Protein AF-A0A855XV79-F1 (afdb_monomer_lite)

Organism: Limosilactobacillus reuteri (NCBI:txid1598)

Radius of gyration: 19.7 Å; chains: 1; bounding box: 48×17×54 Å

Foldseek 3Di:
DDPPDPQDDPDPDDPDDDQLQRVLVVLCPHPDDNVVSNVSSVVSVVVNVVVVVVVVVVVVVCVVVVHDPVNVVVD

Structure (mmCIF, N/CA/C/O backbone):
data_AF-A0A855XV79-F1
#
_entry.id   AF-A0A855XV79-F1
#
loop_
_atom_site.group_PDB
_atom_site.id
_atom_site.type_symbol
_atom_site.label_atom_id
_atom_site.label_alt_id
_atom_site.label_comp_id
_atom_site.label_asym_id
_atom_site.label_entity_id
_atom_site.label_seq_id
_atom_site.pdbx_PDB_ins_code
_atom_site.Cartn_x
_atom_site.Cartn_y
_atom_site.Cartn_z
_atom_site.occupancy
_atom_site.B_iso_or_equiv
_atom_site.auth_seq_id
_atom_site.auth_comp_id
_atom_site.auth_asym_id
_atom_site.auth_atom_id
_atom_site.pdbx_PDB_model_num
ATOM 1 N N . MET A 1 1 ? 34.165 3.145 -27.637 1.00 38.47 1 MET A N 1
ATOM 2 C CA . MET A 1 1 ? 33.089 4.024 -27.138 1.00 38.47 1 MET A CA 1
ATOM 3 C C . MET A 1 1 ? 32.047 3.128 -26.483 1.00 38.47 1 MET A C 1
ATOM 5 O O . MET A 1 1 ? 31.446 2.326 -27.184 1.00 38.47 1 MET A O 1
ATOM 9 N N . ARG A 1 2 ? 31.951 3.122 -25.146 1.00 43.16 2 ARG A N 1
ATOM 10 C CA . ARG A 1 2 ? 30.939 2.329 -24.432 1.00 43.16 2 ARG A CA 1
ATOM 11 C C . ARG A 1 2 ? 29.636 3.120 -24.482 1.00 43.16 2 ARG A C 1
ATOM 13 O O . ARG A 1 2 ? 29.578 4.210 -23.927 1.00 43.16 2 ARG A O 1
ATOM 20 N N . VAL A 1 3 ? 28.646 2.603 -25.200 1.00 45.34 3 VAL A N 1
ATOM 21 C CA . VAL A 1 3 ? 27.259 3.072 -25.121 1.00 45.34 3 VAL A CA 1
ATOM 22 C C . VAL A 1 3 ? 26.808 2.824 -23.685 1.00 45.34 3 VAL A C 1
ATOM 24 O O . VAL A 1 3 ? 26.664 1.673 -23.278 1.00 45.34 3 VAL A O 1
ATOM 27 N N . ALA A 1 4 ? 26.689 3.887 -22.891 1.00 45.00 4 ALA A N 1
ATOM 28 C CA . ALA A 1 4 ? 25.920 3.821 -21.660 1.00 45.00 4 ALA A CA 1
ATOM 29 C C . ALA A 1 4 ? 24.502 3.426 -22.082 1.00 45.00 4 ALA A C 1
ATOM 31 O O . ALA A 1 4 ? 23.910 4.113 -22.916 1.00 45.00 4 ALA A O 1
ATOM 32 N N . SER A 1 5 ? 23.993 2.284 -21.615 1.00 52.78 5 SER A N 1
ATOM 33 C CA . SER A 1 5 ? 22.583 1.992 -21.841 1.00 52.78 5 SER A CA 1
ATOM 34 C C . SER A 1 5 ? 21.801 3.084 -21.122 1.00 52.78 5 SER A C 1
ATOM 36 O O . SER A 1 5 ? 22.055 3.347 -19.948 1.00 52.78 5 SER A O 1
ATOM 38 N N . GLU A 1 6 ? 20.862 3.720 -21.816 1.00 53.22 6 GLU A N 1
ATOM 39 C CA . GLU A 1 6 ? 19.999 4.818 -21.334 1.00 53.22 6 GLU A CA 1
ATOM 40 C C . GLU A 1 6 ? 19.112 4.428 -20.124 1.00 53.22 6 GLU A C 1
ATOM 42 O O . GLU A 1 6 ? 18.173 5.124 -19.759 1.00 53.22 6 GLU A O 1
ATOM 47 N N . THR A 1 7 ? 19.391 3.282 -19.508 1.00 55.31 7 THR A N 1
ATOM 48 C CA . THR A 1 7 ? 18.644 2.622 -18.444 1.00 55.31 7 THR A CA 1
ATOM 49 C C . THR A 1 7 ? 19.378 2.590 -17.107 1.00 55.31 7 THR A C 1
ATOM 51 O O . THR A 1 7 ? 18.755 2.210 -16.117 1.00 55.31 7 THR A O 1
ATOM 54 N N . TYR A 1 8 ? 20.668 2.952 -17.047 1.00 52.81 8 TYR A N 1
ATOM 55 C CA . TYR A 1 8 ? 21.397 2.996 -15.777 1.00 52.81 8 TYR A CA 1
ATOM 56 C C . TYR A 1 8 ? 21.379 4.411 -15.205 1.00 52.81 8 TYR A C 1
ATOM 58 O O . TYR A 1 8 ? 22.052 5.312 -15.703 1.00 52.81 8 TYR A O 1
ATOM 66 N N . ASP A 1 9 ? 20.563 4.586 -14.173 1.00 62.34 9 ASP A N 1
ATOM 67 C CA . ASP A 1 9 ? 20.455 5.827 -13.422 1.00 62.34 9 ASP A CA 1
ATOM 68 C C . ASP A 1 9 ? 21.669 5.961 -12.491 1.00 62.34 9 ASP A C 1
ATOM 70 O O . ASP A 1 9 ? 21.933 5.078 -11.672 1.00 62.34 9 ASP A O 1
ATOM 74 N N . TYR A 1 10 ? 22.452 7.025 -12.678 1.00 62.31 10 TYR A N 1
ATOM 75 C CA . TYR A 1 10 ? 23.639 7.323 -11.870 1.00 62.31 10 TYR A CA 1
ATOM 76 C C . TYR A 1 10 ? 23.322 8.262 -10.703 1.00 62.31 10 TYR A C 1
ATOM 78 O O . TYR A 1 10 ? 24.229 8.595 -9.934 1.00 62.31 10 TYR A O 1
ATOM 86 N N . GLU A 1 11 ? 22.070 8.711 -10.575 1.00 68.88 11 GLU A N 1
ATOM 87 C CA . GLU A 1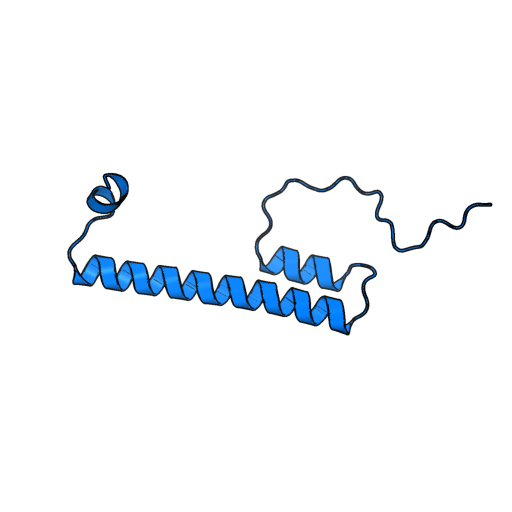 11 ? 21.670 9.525 -9.438 1.00 68.88 11 GLU A CA 1
ATOM 88 C C . GLU A 1 11 ? 21.759 8.698 -8.144 1.00 68.88 11 GLU A C 1
ATOM 90 O O . GLU A 1 11 ? 21.330 7.537 -8.107 1.00 68.88 11 GLU A O 1
ATOM 95 N N . PRO A 1 12 ? 22.361 9.252 -7.074 1.00 61.84 12 PRO A N 1
ATOM 96 C CA . PRO A 1 12 ? 22.386 8.585 -5.784 1.00 61.84 12 PRO A CA 1
ATOM 97 C C . PRO A 1 12 ? 20.952 8.350 -5.311 1.00 61.84 12 PRO A C 1
ATOM 99 O O . PRO A 1 12 ? 20.098 9.228 -5.421 1.00 61.84 12 PRO A O 1
ATOM 102 N N . PHE A 1 13 ? 20.702 7.155 -4.778 1.00 64.88 13 PHE A N 1
ATOM 103 C CA . PHE A 1 13 ? 19.408 6.816 -4.202 1.00 64.88 13 PHE A CA 1
ATOM 104 C C . PHE A 1 13 ? 19.085 7.793 -3.064 1.00 64.88 13 PHE A C 1
ATOM 106 O O . PHE A 1 13 ? 19.838 7.884 -2.090 1.00 64.88 13 PHE A O 1
ATOM 113 N N . ASP A 1 14 ? 17.993 8.541 -3.213 1.00 68.44 14 ASP A N 1
ATOM 114 C CA . ASP A 1 14 ? 17.490 9.416 -2.164 1.00 68.44 14 ASP A CA 1
ATOM 115 C C . ASP A 1 14 ? 16.888 8.553 -1.047 1.00 68.44 14 ASP A C 1
ATOM 117 O O . ASP A 1 14 ? 15.962 7.778 -1.273 1.00 68.44 14 ASP A O 1
ATOM 121 N N . ASN A 1 15 ? 17.448 8.662 0.158 1.00 59.81 15 ASN A N 1
ATOM 122 C CA . ASN A 1 15 ? 17.014 7.914 1.343 1.00 59.81 15 ASN A CA 1
ATOM 123 C C . ASN A 1 15 ? 15.814 8.577 2.044 1.00 59.81 15 ASN A C 1
ATOM 125 O O . ASN A 1 15 ? 15.580 8.326 3.227 1.00 59.81 15 ASN A O 1
ATOM 129 N N . THR A 1 16 ? 15.088 9.470 1.371 1.00 76.19 16 THR A N 1
ATOM 130 C CA . THR A 1 16 ? 13.869 10.038 1.938 1.00 76.19 16 THR A CA 1
ATOM 131 C C . THR A 1 16 ? 12.757 8.992 1.968 1.00 76.19 16 THR A C 1
ATOM 133 O O . THR A 1 16 ? 12.538 8.245 1.014 1.00 76.19 16 THR A O 1
ATOM 136 N N . ASP A 1 17 ? 12.0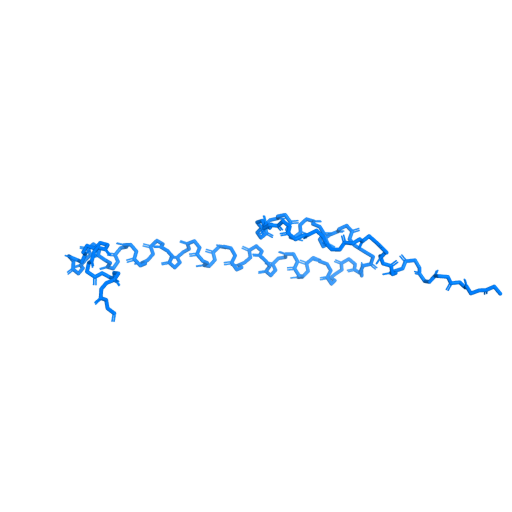34 8.937 3.089 1.00 74.75 17 ASP A N 1
ATOM 137 C CA . ASP A 1 17 ? 10.848 8.094 3.200 1.00 74.75 17 ASP A CA 1
ATOM 138 C C . ASP A 1 17 ? 9.794 8.586 2.198 1.00 74.75 17 ASP A C 1
ATOM 140 O O . ASP A 1 17 ? 9.200 9.658 2.347 1.00 74.75 17 ASP A O 1
ATOM 144 N N . HIS A 1 18 ? 9.563 7.802 1.149 1.00 77.75 18 HIS A N 1
ATOM 145 C CA . HIS A 1 18 ? 8.540 8.081 0.153 1.00 77.75 18 HIS A CA 1
ATOM 146 C C . HIS A 1 18 ? 7.229 7.386 0.516 1.00 77.75 18 HIS A C 1
ATOM 148 O O . HIS A 1 18 ? 7.188 6.204 0.857 1.00 77.75 18 HIS A O 1
ATOM 154 N N . THR A 1 19 ? 6.120 8.103 0.366 1.00 83.75 19 THR A N 1
ATOM 155 C CA . THR A 1 19 ? 4.793 7.482 0.379 1.00 83.75 19 THR A CA 1
ATOM 156 C C . THR A 1 19 ? 4.654 6.498 -0.786 1.00 83.75 19 THR A C 1
ATOM 158 O O . THR A 1 19 ? 5.250 6.680 -1.850 1.00 83.75 19 THR A O 1
ATOM 161 N N . MET A 1 20 ? 3.794 5.486 -0.637 1.00 82.38 20 MET A N 1
ATOM 162 C CA . MET A 1 20 ? 3.533 4.498 -1.697 1.00 82.38 20 MET A CA 1
ATOM 163 C C . MET A 1 20 ? 3.089 5.149 -3.020 1.00 82.38 20 MET A C 1
ATOM 165 O O . MET A 1 20 ? 3.438 4.668 -4.096 1.00 82.38 20 MET A O 1
ATOM 169 N N . LYS A 1 21 ? 2.393 6.293 -2.952 1.00 79.38 21 LYS A N 1
ATOM 170 C CA . LYS A 1 21 ? 2.025 7.104 -4.124 1.00 79.38 21 LYS A CA 1
ATOM 171 C C . LYS A 1 21 ? 3.236 7.731 -4.815 1.00 79.38 21 LYS A C 1
ATOM 173 O O . LYS A 1 21 ? 3.348 7.644 -6.032 1.00 79.38 21 LYS A O 1
ATOM 178 N N . GLN A 1 22 ? 4.163 8.308 -4.049 1.00 80.75 22 GLN A N 1
ATOM 179 C CA . GLN A 1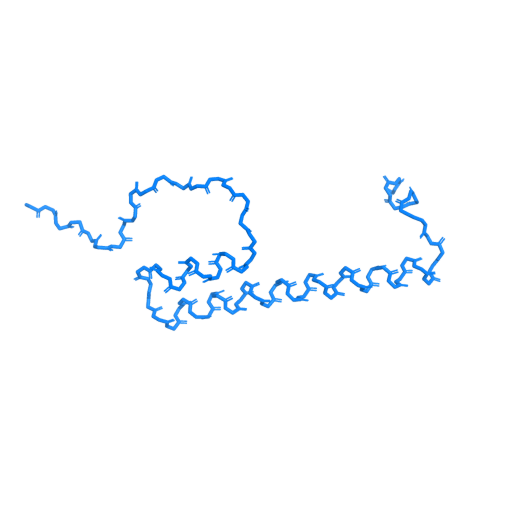 22 ? 5.401 8.876 -4.596 1.00 80.75 22 GLN A CA 1
ATOM 180 C C . GLN A 1 22 ? 6.262 7.801 -5.276 1.00 80.75 22 GLN A C 1
ATOM 182 O O . GLN A 1 22 ? 6.836 8.057 -6.331 1.00 80.75 22 GLN A O 1
ATOM 187 N N . ILE A 1 23 ? 6.293 6.582 -4.726 1.00 82.81 23 ILE A N 1
ATOM 188 C CA . ILE A 1 23 ? 6.989 5.439 -5.338 1.00 82.81 23 ILE A CA 1
ATOM 189 C C . ILE A 1 23 ? 6.312 5.026 -6.652 1.00 82.81 23 ILE A C 1
ATOM 191 O O . ILE A 1 23 ? 6.989 4.858 -7.668 1.00 82.81 23 ILE A O 1
ATOM 195 N N . ALA A 1 24 ? 4.983 4.893 -6.658 1.00 79.94 24 ALA A N 1
ATOM 196 C CA . ALA A 1 24 ? 4.214 4.552 -7.854 1.00 79.94 24 ALA A CA 1
ATOM 197 C C . ALA A 1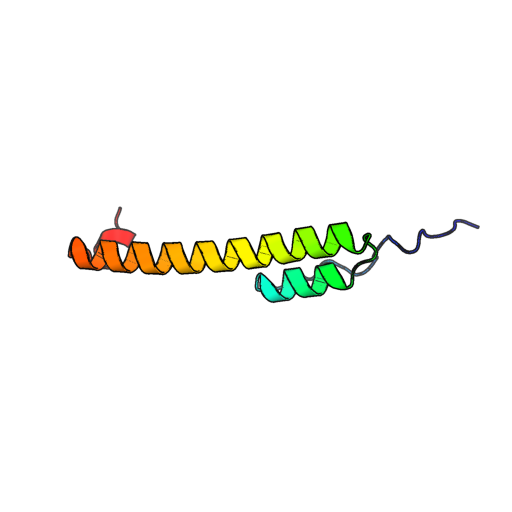 24 ? 4.456 5.562 -8.991 1.00 79.94 24 ALA A C 1
ATOM 199 O O . ALA A 1 24 ? 4.738 5.173 -10.129 1.00 79.94 24 ALA A O 1
ATOM 200 N N . ASP A 1 25 ? 4.431 6.856 -8.669 1.00 78.69 25 ASP A N 1
ATOM 201 C CA . ASP A 1 25 ? 4.695 7.923 -9.630 1.00 78.69 25 ASP A CA 1
ATOM 202 C C . ASP A 1 25 ? 6.143 7.910 -10.121 1.00 78.69 25 ASP A C 1
ATOM 204 O O . ASP A 1 25 ? 6.370 7.983 -11.329 1.00 78.69 25 ASP A O 1
ATOM 208 N N . ALA A 1 26 ? 7.130 7.731 -9.241 1.00 77.12 26 ALA A N 1
ATOM 209 C CA . ALA A 1 26 ? 8.530 7.614 -9.648 1.00 77.12 26 ALA A CA 1
ATOM 210 C C . ALA A 1 26 ? 8.738 6.451 -10.633 1.00 77.12 26 ALA A C 1
ATOM 212 O O . ALA A 1 26 ? 9.415 6.604 -11.652 1.00 77.12 26 ALA A O 1
ATOM 213 N N . ILE A 1 27 ? 8.098 5.305 -10.384 1.00 80.31 27 ILE A N 1
ATOM 214 C CA . ILE A 1 27 ? 8.210 4.118 -11.236 1.00 80.31 27 ILE A CA 1
ATOM 215 C C . ILE A 1 27 ? 7.634 4.364 -12.622 1.00 80.31 27 ILE A C 1
ATOM 217 O O . ILE A 1 27 ? 8.267 3.940 -13.586 1.00 80.31 27 ILE A O 1
ATOM 221 N N . ARG A 1 28 ? 6.517 5.095 -12.752 1.00 78.25 28 ARG A N 1
ATOM 222 C CA . ARG A 1 28 ? 5.928 5.478 -14.053 1.00 78.25 28 ARG A CA 1
ATOM 223 C C . ARG A 1 28 ? 6.882 6.298 -14.932 1.00 78.25 28 ARG A C 1
ATOM 225 O O . ARG A 1 28 ? 6.755 6.235 -16.155 1.00 78.25 28 ARG A O 1
ATOM 232 N N . HIS A 1 29 ? 7.855 6.987 -14.333 1.00 76.06 29 HIS A N 1
ATOM 233 C CA . HIS A 1 29 ? 8.835 7.831 -15.026 1.00 76.06 29 HIS A CA 1
ATOM 234 C C . HIS A 1 29 ? 10.202 7.158 -15.267 1.00 76.06 29 HIS A C 1
ATOM 236 O O . HIS A 1 29 ? 11.047 7.734 -15.948 1.00 76.06 29 HIS A O 1
ATOM 242 N N . LYS A 1 30 ? 10.440 5.935 -14.767 1.00 71.56 30 LYS A N 1
ATOM 243 C CA . LYS A 1 30 ? 11.686 5.184 -15.030 1.00 71.56 30 LYS A CA 1
ATOM 244 C C . LYS A 1 30 ? 11.679 4.515 -16.413 1.00 71.56 30 LYS A C 1
ATOM 246 O O . LYS A 1 30 ? 10.628 4.261 -16.999 1.00 71.56 30 LYS A O 1
ATOM 251 N N . GLY A 1 31 ? 12.857 4.151 -16.923 1.00 65.25 31 GLY A N 1
ATOM 252 C CA . GLY A 1 31 ? 13.056 3.535 -18.249 1.00 65.25 31 GLY A CA 1
ATOM 253 C C . GLY A 1 31 ? 12.507 2.108 -18.445 1.00 65.25 31 GLY A C 1
ATOM 254 O O . GLY A 1 31 ? 12.873 1.446 -19.41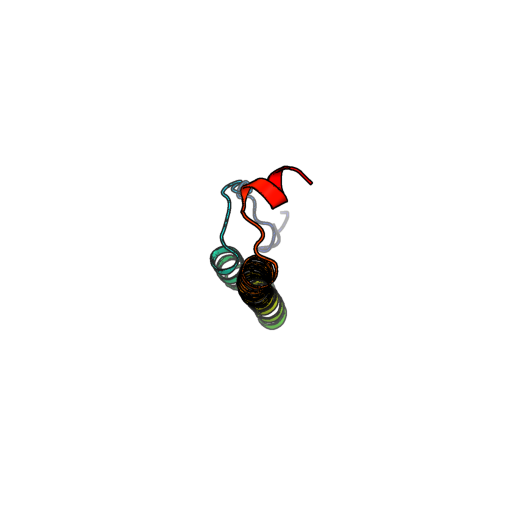1 1.00 65.25 31 GLY A O 1
ATOM 255 N N . TYR A 1 32 ? 11.652 1.599 -17.554 1.00 69.69 32 TYR A N 1
ATOM 256 C CA . TYR A 1 32 ? 10.998 0.293 -17.716 1.00 69.69 32 TYR A CA 1
ATOM 257 C C . TYR A 1 32 ? 9.910 0.326 -18.807 1.00 69.69 32 TYR A C 1
ATOM 259 O O . TYR A 1 32 ? 9.358 1.377 -19.112 1.00 69.69 32 TYR A O 1
ATOM 267 N N . GLY A 1 33 ? 9.535 -0.823 -19.378 1.00 75.31 33 GLY A N 1
ATOM 268 C CA . GLY A 1 33 ? 8.381 -0.901 -20.288 1.00 75.31 33 GLY A CA 1
ATOM 269 C C . GLY A 1 33 ? 7.076 -0.454 -19.605 1.00 75.31 33 GLY A C 1
ATOM 270 O O . GLY A 1 33 ? 6.879 -0.726 -18.421 1.00 75.31 33 GLY A O 1
ATOM 271 N N . LYS A 1 34 ? 6.179 0.225 -20.340 1.00 78.06 34 LYS A N 1
ATOM 272 C CA . LYS A 1 34 ? 4.933 0.821 -19.804 1.00 78.06 34 LYS A CA 1
ATOM 273 C C . LYS A 1 34 ? 4.110 -0.163 -18.964 1.00 78.06 34 LYS A C 1
ATOM 275 O O . LYS A 1 34 ? 3.699 0.197 -17.866 1.00 78.06 34 LYS A O 1
ATOM 280 N N . ASP A 1 35 ? 3.926 -1.385 -19.453 1.00 79.50 35 ASP A N 1
ATOM 281 C CA . ASP A 1 35 ? 3.107 -2.406 -18.789 1.00 79.50 35 ASP A CA 1
ATOM 282 C C . ASP A 1 35 ? 3.712 -2.846 -17.451 1.00 79.50 35 ASP A C 1
ATOM 284 O O . ASP A 1 35 ? 3.000 -3.028 -16.466 1.00 79.50 35 ASP A O 1
ATOM 288 N N . VAL A 1 36 ? 5.044 -2.941 -17.391 1.00 77.75 36 VAL A N 1
ATOM 289 C CA . VAL A 1 36 ? 5.777 -3.281 -16.166 1.00 77.75 36 VAL A CA 1
ATOM 290 C C . VAL A 1 36 ? 5.652 -2.154 -15.143 1.00 77.75 36 VAL A C 1
ATOM 292 O O . VAL A 1 36 ? 5.365 -2.419 -13.979 1.00 77.75 36 VAL A O 1
ATOM 295 N N . ARG A 1 37 ? 5.804 -0.890 -15.563 1.00 83.62 37 ARG A N 1
ATOM 296 C CA . ARG A 1 37 ? 5.663 0.263 -14.654 1.00 83.62 37 ARG A CA 1
ATOM 297 C C . ARG A 1 37 ? 4.273 0.354 -14.061 1.00 83.62 37 ARG A C 1
ATOM 299 O O . ARG A 1 37 ? 4.141 0.579 -12.866 1.00 83.62 37 ARG A O 1
ATOM 306 N N . GLU A 1 38 ? 3.258 0.181 -14.896 1.00 80.50 38 GLU A N 1
ATOM 307 C CA . GLU A 1 38 ? 1.871 0.311 -14.475 1.00 80.50 38 GLU A CA 1
ATOM 308 C C . GLU A 1 38 ? 1.465 -0.822 -13.523 1.00 80.50 38 GLU A C 1
ATOM 310 O O . GLU A 1 38 ? 0.863 -0.555 -12.487 1.00 80.50 38 GLU A O 1
ATOM 315 N N . ALA A 1 39 ? 1.884 -2.063 -13.795 1.00 85.56 39 ALA A N 1
ATOM 316 C CA . ALA A 1 39 ? 1.656 -3.184 -12.883 1.00 85.56 39 ALA A CA 1
ATOM 317 C C . ALA A 1 39 ? 2.313 -2.960 -11.509 1.00 85.56 39 ALA A C 1
ATOM 319 O O . ALA A 1 39 ? 1.702 -3.233 -10.475 1.00 85.56 39 ALA A O 1
ATOM 320 N N . ILE A 1 40 ? 3.541 -2.432 -11.486 1.00 84.25 40 ILE A N 1
ATOM 321 C CA . ILE A 1 40 ? 4.245 -2.140 -10.235 1.00 84.25 40 ILE A CA 1
ATOM 322 C C . ILE A 1 40 ? 3.573 -0.976 -9.488 1.00 84.25 40 ILE A C 1
ATOM 324 O O . ILE A 1 40 ? 3.320 -1.088 -8.289 1.00 84.25 40 ILE A O 1
ATOM 328 N N . ALA A 1 41 ? 3.239 0.113 -10.185 1.00 86.69 41 ALA A N 1
ATOM 329 C CA . ALA A 1 41 ? 2.559 1.271 -9.606 1.00 86.69 41 ALA A CA 1
ATOM 330 C C . ALA A 1 41 ? 1.213 0.885 -8.966 1.00 86.69 41 ALA A C 1
ATOM 332 O O . ALA A 1 41 ? 0.959 1.220 -7.809 1.00 86.69 41 ALA A O 1
ATOM 333 N N . GLN A 1 42 ? 0.397 0.092 -9.668 1.00 86.06 42 GLN A N 1
ATOM 334 C CA . GLN A 1 42 ? -0.859 -0.440 -9.132 1.00 86.06 42 GLN A CA 1
ATOM 335 C C . GLN A 1 42 ? -0.634 -1.359 -7.925 1.00 86.06 42 GLN A C 1
ATOM 337 O O . GLN A 1 42 ? -1.430 -1.351 -6.986 1.00 86.06 42 GLN A O 1
ATOM 342 N N . GLY A 1 43 ? 0.458 -2.130 -7.912 1.00 90.06 43 GLY A N 1
ATOM 343 C CA . GLY A 1 43 ? 0.856 -2.936 -6.758 1.00 90.06 43 GLY A CA 1
ATOM 344 C C . GLY A 1 43 ? 1.083 -2.092 -5.500 1.00 90.06 43 GLY A C 1
ATOM 345 O O . GLY A 1 43 ? 0.564 -2.425 -4.435 1.00 90.06 43 GLY A O 1
ATOM 346 N N . PHE A 1 44 ? 1.788 -0.966 -5.624 1.00 88.44 44 PHE A N 1
ATOM 347 C CA . PHE A 1 44 ? 2.012 -0.042 -4.507 1.00 88.44 44 PHE A CA 1
ATOM 348 C C . PHE A 1 44 ? 0.718 0.623 -4.021 1.00 88.44 44 PHE A C 1
ATOM 350 O O . PHE A 1 44 ? 0.456 0.655 -2.818 1.00 88.44 44 PHE A O 1
ATOM 357 N N . GLU A 1 45 ? -0.137 1.083 -4.937 1.00 86.38 45 GLU A N 1
ATOM 358 C CA . GLU A 1 45 ? -1.444 1.671 -4.599 1.00 86.38 45 GLU A CA 1
ATOM 359 C C . GLU A 1 45 ? -2.376 0.661 -3.898 1.00 86.38 45 GLU A C 1
ATOM 361 O O . GLU A 1 45 ? -3.115 1.002 -2.964 1.00 86.38 45 GLU A O 1
ATOM 366 N N . LYS A 1 46 ? -2.315 -0.610 -4.312 1.00 92.31 46 LYS A N 1
ATOM 367 C CA . LYS A 1 46 ? -3.044 -1.722 -3.692 1.00 92.31 46 LYS A CA 1
ATOM 368 C C . LYS A 1 46 ? -2.569 -1.978 -2.260 1.00 92.31 46 LYS A C 1
ATOM 370 O O . LYS A 1 46 ? -3.411 -2.148 -1.378 1.00 92.31 46 LYS A O 1
ATOM 375 N N . ILE A 1 47 ? -1.254 -1.990 -2.028 1.00 90.69 47 ILE A N 1
ATOM 376 C CA . ILE A 1 47 ? -0.662 -2.177 -0.694 1.00 90.69 47 ILE A CA 1
ATOM 377 C C . ILE A 1 47 ? -1.082 -1.041 0.245 1.00 90.69 47 ILE A C 1
ATOM 379 O O . ILE A 1 47 ? -1.544 -1.316 1.349 1.00 90.69 47 ILE A O 1
ATOM 383 N N . ASP A 1 48 ? -0.995 0.213 -0.204 1.00 90.31 48 ASP A N 1
ATOM 384 C CA . ASP A 1 48 ? -1.421 1.391 0.569 1.00 90.31 48 ASP A CA 1
ATOM 385 C C . ASP A 1 48 ? -2.892 1.280 1.010 1.00 90.31 48 ASP A C 1
ATOM 387 O O . ASP A 1 48 ? -3.241 1.450 2.181 1.00 90.31 48 ASP A O 1
ATOM 391 N N . SER A 1 49 ? -3.758 0.877 0.077 1.00 91.31 49 SER A N 1
ATOM 392 C CA . SER A 1 49 ? -5.187 0.681 0.335 1.00 91.31 49 SER A CA 1
ATOM 393 C C . SER A 1 49 ? -5.468 -0.457 1.324 1.00 91.31 49 SER A C 1
ATOM 395 O O . SER A 1 49 ? -6.345 -0.337 2.188 1.00 91.31 49 SER A O 1
ATOM 397 N N . ASP A 1 50 ? -4.748 -1.575 1.208 1.00 93.38 50 ASP A N 1
ATOM 398 C CA . ASP A 1 50 ? -4.896 -2.711 2.117 1.00 93.38 50 ASP A CA 1
ATOM 399 C C . ASP A 1 50 ? -4.400 -2.361 3.529 1.00 93.38 50 ASP A C 1
ATOM 401 O O . ASP A 1 50 ? -5.075 -2.696 4.506 1.00 93.38 50 ASP A O 1
ATOM 405 N N . LEU A 1 51 ? -3.285 -1.631 3.647 1.00 92.38 51 LEU A N 1
ATOM 406 C CA . LEU A 1 51 ? -2.762 -1.138 4.925 1.00 92.38 51 LEU A CA 1
ATOM 407 C C . LEU A 1 51 ? -3.762 -0.209 5.614 1.00 92.38 51 LEU A C 1
ATOM 409 O O . LEU A 1 51 ? -4.095 -0.427 6.779 1.00 92.38 51 LEU A O 1
ATOM 413 N N . ALA A 1 52 ? -4.325 0.763 4.890 1.00 91.19 52 ALA A N 1
ATOM 414 C CA . ALA A 1 52 ? -5.357 1.645 5.431 1.00 91.19 52 ALA A CA 1
ATOM 415 C C . ALA A 1 52 ? -6.568 0.853 5.957 1.00 91.19 52 ALA A C 1
ATOM 417 O O . ALA A 1 52 ? -7.092 1.128 7.040 1.00 91.19 52 ALA A O 1
ATOM 418 N N . ARG A 1 53 ? -6.991 -0.185 5.223 1.00 93.75 53 ARG A N 1
ATOM 419 C CA . ARG A 1 53 ? -8.091 -1.063 5.638 1.00 93.75 53 ARG A CA 1
ATOM 420 C C . ARG A 1 53 ? -7.752 -1.869 6.892 1.00 93.75 53 ARG A C 1
ATOM 422 O O . ARG A 1 53 ? -8.623 -2.025 7.748 1.00 93.75 53 ARG A O 1
ATOM 429 N N . ILE A 1 54 ? -6.533 -2.394 6.998 1.00 93.38 54 ILE A N 1
ATOM 430 C CA . ILE A 1 54 ? -6.066 -3.132 8.180 1.00 93.38 54 ILE A CA 1
ATOM 431 C C . ILE A 1 54 ? -6.060 -2.213 9.399 1.00 93.38 54 ILE A C 1
ATOM 433 O O . ILE A 1 54 ? -6.627 -2.581 10.423 1.00 93.38 54 ILE A O 1
ATOM 437 N N . THR A 1 55 ? -5.530 -0.996 9.277 1.00 91.81 55 THR A N 1
ATOM 438 C CA . THR A 1 55 ? -5.520 -0.008 10.366 1.00 91.81 55 THR A CA 1
ATOM 439 C C . THR A 1 55 ? -6.930 0.295 10.871 1.00 91.81 55 THR A C 1
ATOM 441 O O . THR A 1 55 ? -7.176 0.282 12.076 1.00 91.81 55 THR A O 1
ATOM 444 N N . ILE A 1 56 ? -7.892 0.496 9.963 1.00 93.06 56 ILE A N 1
ATOM 445 C CA . ILE A 1 56 ? -9.296 0.726 10.338 1.00 93.06 56 ILE A CA 1
ATOM 446 C C . ILE A 1 56 ? -9.880 -0.493 11.060 1.00 93.06 56 ILE A C 1
ATOM 448 O O . ILE A 1 56 ? -10.517 -0.338 12.102 1.00 93.06 56 ILE A O 1
ATOM 452 N N . LYS A 1 57 ? -9.661 -1.703 10.533 1.00 92.44 57 LYS A N 1
ATOM 453 C CA . LYS A 1 57 ? -10.152 -2.941 11.155 1.00 92.44 57 LYS A CA 1
ATOM 454 C C . LYS A 1 57 ? -9.544 -3.169 12.535 1.00 92.44 57 LYS A C 1
ATOM 456 O O . LYS A 1 57 ? -10.274 -3.514 13.457 1.00 92.44 57 LYS A O 1
ATOM 461 N N . ASN A 1 58 ? -8.246 -2.936 12.693 1.00 89.88 58 ASN A N 1
ATOM 462 C CA . ASN A 1 58 ? -7.567 -3.061 13.979 1.00 89.88 58 ASN A CA 1
ATOM 463 C C . ASN A 1 58 ? -8.142 -2.073 14.993 1.00 89.88 58 ASN A C 1
ATOM 465 O O . ASN A 1 58 ? -8.457 -2.478 16.105 1.00 89.88 58 ASN A O 1
ATOM 469 N N . LYS A 1 59 ? -8.403 -0.826 14.588 1.00 89.31 59 LYS A N 1
ATOM 470 C CA . LYS A 1 59 ? -9.063 0.165 15.448 1.00 89.31 59 LYS A CA 1
ATOM 471 C C . LYS A 1 59 ? -10.482 -0.249 15.849 1.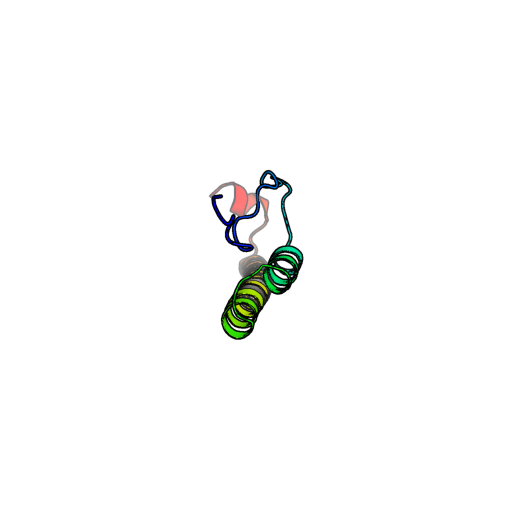00 89.31 59 LYS A C 1
ATOM 473 O O . LYS A 1 59 ? -10.897 -0.063 16.988 1.00 89.31 59 LYS A O 1
ATOM 478 N N . GLN A 1 60 ? -11.244 -0.829 14.923 1.00 90.88 60 GLN A N 1
ATOM 479 C CA . GLN A 1 60 ? -12.573 -1.368 15.228 1.00 90.88 60 GLN A CA 1
ATOM 480 C C . GLN A 1 60 ? -12.501 -2.540 16.215 1.00 90.88 60 GLN A C 1
ATOM 482 O O . GLN A 1 60 ? -13.315 -2.603 17.132 1.00 90.88 60 GLN A O 1
ATOM 487 N N . LEU A 1 61 ? -11.525 -3.439 16.052 1.00 89.81 61 LEU A N 1
ATOM 488 C CA . LEU A 1 61 ? -11.302 -4.569 16.955 1.00 89.81 61 LEU A CA 1
ATOM 489 C C . LEU A 1 61 ? -10.842 -4.114 18.344 1.00 89.81 61 LEU A C 1
ATOM 491 O O . LEU A 1 61 ? -11.393 -4.592 19.328 1.00 89.81 61 LEU A O 1
ATOM 495 N N . GLN A 1 62 ? -9.908 -3.164 18.429 1.00 87.88 62 GLN A N 1
ATOM 496 C CA . GLN A 1 62 ? -9.487 -2.524 19.684 1.00 87.88 62 GLN A CA 1
ATOM 497 C C . GLN A 1 62 ? -10.693 -1.998 20.464 1.00 87.88 62 GLN A C 1
ATOM 499 O O . GLN A 1 62 ? -10.907 -2.383 21.611 1.00 87.88 62 GLN A O 1
ATOM 504 N N . ASN A 1 63 ? -11.542 -1.207 19.799 1.00 87.69 63 ASN A N 1
ATOM 505 C CA . ASN A 1 63 ? -12.752 -0.653 20.404 1.00 87.69 63 ASN A CA 1
ATOM 506 C C . ASN A 1 63 ? -13.739 -1.744 20.844 1.00 87.69 63 ASN A C 1
ATOM 508 O O . ASN A 1 63 ? -14.341 -1.632 21.908 1.00 87.69 63 ASN A O 1
ATOM 512 N N . ALA A 1 64 ? -13.920 -2.792 20.034 1.00 89.69 64 ALA A N 1
ATOM 513 C CA . ALA A 1 64 ? -14.825 -3.894 20.353 1.00 89.69 64 ALA A CA 1
ATOM 514 C C . ALA A 1 64 ? -14.335 -4.740 21.541 1.00 89.69 64 ALA A C 1
ATOM 516 O O . ALA A 1 64 ? -15.152 -5.275 22.287 1.00 89.69 64 ALA A O 1
ATOM 517 N N . LEU A 1 65 ? -13.016 -4.856 21.711 1.00 89.12 65 LEU A N 1
ATOM 518 C CA . LEU A 1 65 ? -12.378 -5.583 22.808 1.00 89.12 65 LEU A CA 1
ATOM 519 C C . LEU A 1 65 ? -12.148 -4.711 24.053 1.00 89.12 65 LEU A C 1
ATOM 521 O O . LEU A 1 65 ? -11.766 -5.243 25.091 1.00 89.12 65 LEU A O 1
ATOM 525 N N . GLY A 1 66 ? -12.387 -3.398 23.967 1.00 88.31 66 GLY A N 1
ATOM 526 C CA . GLY A 1 66 ? -12.142 -2.456 25.060 1.00 88.31 66 GLY A CA 1
ATOM 527 C C . GLY A 1 66 ? -10.660 -2.267 25.395 1.00 88.31 66 GLY A C 1
ATOM 528 O O . GLY A 1 66 ? -10.351 -1.881 26.517 1.00 88.31 66 GLY A O 1
ATOM 529 N N . LEU A 1 67 ? -9.761 -2.560 24.450 1.00 84.75 67 LEU A N 1
ATOM 530 C CA . LEU A 1 67 ? -8.317 -2.400 24.623 1.00 84.75 67 LEU A CA 1
ATOM 531 C C . LEU A 1 67 ? -7.914 -0.950 24.361 1.00 84.75 67 LEU A C 1
ATOM 533 O O . LEU A 1 67 ? -8.326 -0.357 23.361 1.00 84.75 67 LEU A O 1
ATOM 537 N N . SER A 1 68 ? -7.093 -0.398 25.247 1.00 80.62 68 SER A N 1
ATOM 538 C CA . SER A 1 68 ? -6.435 0.889 25.045 1.00 80.62 68 SER A CA 1
ATOM 539 C C . SER A 1 68 ? -5.133 0.729 24.252 1.00 80.62 68 SER A C 1
ATOM 541 O O . SER A 1 68 ? -4.583 -0.369 24.137 1.00 80.62 68 SER A O 1
ATOM 543 N N . ASP A 1 69 ? -4.610 1.833 23.715 1.00 78.69 69 ASP A N 1
ATOM 544 C CA . ASP A 1 69 ? -3.291 1.836 23.066 1.00 78.69 69 ASP A CA 1
ATOM 545 C C . ASP A 1 69 ? -2.173 1.428 24.051 1.00 78.69 69 ASP A C 1
ATOM 547 O O . ASP A 1 69 ? -1.199 0.786 23.655 1.00 78.69 69 ASP A O 1
ATOM 551 N N . ASP A 1 70 ? -2.340 1.724 25.346 1.00 79.31 70 ASP A N 1
ATOM 552 C CA . ASP A 1 70 ? -1.409 1.323 26.406 1.00 79.31 70 ASP A CA 1
ATOM 553 C C . ASP A 1 70 ? -1.418 -0.196 26.644 1.00 79.31 70 ASP A C 1
ATOM 555 O O . ASP A 1 70 ? -0.369 -0.779 26.918 1.00 79.31 70 ASP A O 1
ATOM 559 N N . ASP A 1 71 ? -2.568 -0.860 26.485 1.00 79.06 71 ASP A N 1
ATOM 560 C CA . ASP A 1 71 ? -2.664 -2.322 26.605 1.00 79.06 71 ASP A CA 1
ATOM 561 C C . ASP A 1 71 ? -1.942 -3.035 25.454 1.00 79.06 71 ASP A C 1
ATOM 563 O O . ASP A 1 71 ? -1.407 -4.127 25.632 1.00 79.06 71 ASP A O 1
ATOM 567 N N . LEU A 1 72 ? -1.899 -2.417 24.270 1.00 74.38 72 LEU A N 1
ATOM 568 C CA . LEU A 1 72 ? -1.234 -2.977 23.094 1.00 74.38 72 LEU A CA 1
ATOM 569 C C . LEU A 1 72 ? 0.276 -2.753 23.079 1.00 74.38 72 LEU A C 1
ATOM 571 O O . LEU A 1 72 ? 1.007 -3.611 22.593 1.00 74.38 72 LEU A O 1
ATOM 575 N N . ASN A 1 73 ? 0.746 -1.621 23.603 1.00 74.50 73 ASN A N 1
ATOM 576 C CA . ASN A 1 73 ? 2.175 -1.306 23.659 1.00 74.50 73 ASN A CA 1
ATOM 577 C C . ASN A 1 73 ? 2.933 -2.107 24.735 1.00 74.50 73 ASN A C 1
ATOM 579 O O . ASN A 1 73 ? 4.162 -2.086 24.749 1.00 74.50 73 ASN A O 1
ATOM 583 N N . ASN A 1 74 ? 2.211 -2.794 25.628 1.00 71.38 74 ASN A N 1
ATOM 584 C CA . ASN A 1 74 ? 2.758 -3.592 26.729 1.00 71.38 74 ASN A CA 1
ATOM 585 C C . ASN A 1 74 ? 2.590 -5.119 26.539 1.00 71.38 74 ASN A C 1
ATOM 587 O O . ASN A 1 74 ? 2.787 -5.870 27.498 1.00 71.38 74 ASN A O 1
ATOM 591 N N . LEU A 1 75 ? 2.221 -5.571 25.332 1.00 60.03 75 LEU A N 1
ATOM 592 C CA . LEU A 1 75 ? 2.233 -6.983 24.903 1.00 60.03 75 LEU A CA 1
ATOM 593 C C . LEU A 1 75 ? 3.614 -7.400 24.383 1.00 60.03 75 LEU A C 1
ATOM 595 O O . LEU A 1 75 ? 4.005 -8.556 24.665 1.00 60.03 75 LEU A O 1
#

pLDDT: mean 77.64, std 13.54, range [38.47, 93.75]

Sequence (75 aa):
MRVASETYDYEPFDNTDHTMKQIADAIRHKGYGKDVREAIAQGFEKIDSDLARITIKNKQLQNALGLSDDDLNNL

Secondary structure (DSSP, 8-state):
-----TT---SPPP-S---HHHHHHHHHTSSS-HHHHHHHHHHHHHHHHHHHHHHHHHHHHHHHHT--HHHHHT-